Protein AF-A0A7S3F0W9-F1 (afdb_monomer_lite)

Foldseek 3Di:
DDDDDDDDDDDDDDDDDDDDDDDDPPDPPVVVLLVVLLVLLVVLLVDPDLVVSLVSLLVVLVPDDLVCLVVSLVSSLVSLVVVLVVLVVVLVVCVVVVHDSVSSVSSNVSSVSSNVSSVVSNCVSNVNDPVQFDLDPVRDGHD

Structure (mmCIF, N/CA/C/O backbone):
data_AF-A0A7S3F0W9-F1
#
_entry.id   AF-A0A7S3F0W9-F1
#
loop_
_atom_site.group_PDB
_atom_site.id
_atom_site.type_symbol
_atom_site.label_atom_id
_atom_site.label_alt_id
_atom_site.label_comp_id
_atom_site.label_asym_id
_atom_site.label_entity_id
_atom_site.label_seq_id
_atom_site.pdbx_PDB_ins_code
_atom_site.Cartn_x
_atom_site.Cartn_y
_atom_site.Cartn_z
_atom_site.occupancy
_atom_site.B_iso_or_equiv
_atom_site.auth_seq_id
_atom_site.auth_comp_id
_atom_site.auth_asym_id
_atom_site.auth_atom_id
_atom_site.pdbx_PDB_model_num
ATOM 1 N N . GLY A 1 1 ? -43.276 52.743 34.540 1.00 43.28 1 GLY A N 1
ATOM 2 C CA . GLY A 1 1 ? -42.578 51.451 34.494 1.00 43.28 1 GLY A CA 1
ATOM 3 C C . GLY A 1 1 ? -41.365 51.581 33.604 1.00 43.28 1 GLY A C 1
ATOM 4 O O . GLY A 1 1 ? -41.525 51.607 32.397 1.00 43.28 1 GLY A O 1
ATOM 5 N N . SER A 1 2 ? -40.192 51.721 34.211 1.00 43.72 2 SER A N 1
ATOM 6 C CA . SER A 1 2 ? -38.894 51.306 33.642 1.00 43.72 2 SER A CA 1
ATOM 7 C C . SER A 1 2 ? -38.540 49.951 34.301 1.00 43.72 2 SER A C 1
ATOM 9 O O . SER A 1 2 ? -39.200 49.659 35.305 1.00 43.72 2 SER A O 1
ATOM 11 N N . PRO A 1 3 ? -37.530 49.147 33.885 1.00 48.69 3 PRO A N 1
ATOM 12 C CA . PRO A 1 3 ? -36.418 49.431 32.960 1.00 48.69 3 PRO A CA 1
ATOM 13 C C . PRO A 1 3 ? -36.015 48.260 32.002 1.00 48.69 3 PRO A C 1
ATOM 15 O O . PRO A 1 3 ? -36.568 47.175 32.080 1.00 48.69 3 PRO A O 1
ATOM 18 N N . PHE A 1 4 ? -35.057 48.538 31.100 1.00 40.22 4 PHE A N 1
ATOM 19 C CA . PHE A 1 4 ? -33.933 47.734 30.539 1.00 40.22 4 PHE A CA 1
ATOM 20 C C . PHE A 1 4 ? -33.941 46.167 30.440 1.00 40.22 4 PHE A C 1
ATOM 22 O O . PHE A 1 4 ? -34.606 45.473 31.198 1.00 40.22 4 PHE A O 1
ATOM 29 N N . PRO A 1 5 ? -33.155 45.587 29.494 1.00 57.19 5 PRO A N 1
ATOM 30 C CA . PRO A 1 5 ? -33.330 44.244 28.917 1.00 57.19 5 PRO A CA 1
ATOM 31 C C . PRO A 1 5 ? -32.554 43.134 29.653 1.00 57.19 5 PRO A C 1
ATOM 33 O O . PRO A 1 5 ? -31.658 43.433 30.442 1.00 57.19 5 PRO A O 1
ATOM 36 N N . PRO A 1 6 ? -32.759 41.851 29.293 1.00 54.62 6 PRO A N 1
ATOM 37 C CA . PRO A 1 6 ? -31.765 40.809 29.521 1.00 54.62 6 PRO A CA 1
ATOM 38 C C . PRO A 1 6 ? -30.908 40.514 28.277 1.00 54.62 6 PRO A C 1
ATOM 40 O O . PRO A 1 6 ? -31.379 40.442 27.143 1.00 54.62 6 PRO A O 1
ATOM 43 N N . ALA A 1 7 ? -29.620 40.308 28.541 1.00 43.00 7 ALA A N 1
ATOM 44 C CA . ALA A 1 7 ? -28.579 39.912 27.607 1.00 43.00 7 ALA A CA 1
ATOM 45 C C . ALA A 1 7 ? -28.261 38.400 27.692 1.00 43.00 7 ALA A C 1
ATOM 47 O O . ALA A 1 7 ? -28.439 37.788 28.740 1.00 43.00 7 ALA A O 1
ATOM 48 N N . ARG A 1 8 ? -27.640 37.886 26.614 1.00 42.66 8 ARG A N 1
ATOM 49 C CA . ARG A 1 8 ? -26.784 36.677 26.481 1.00 42.66 8 ARG A CA 1
ATOM 50 C C . ARG A 1 8 ? -27.428 35.278 26.566 1.00 42.66 8 ARG A C 1
ATOM 52 O O . ARG A 1 8 ? -27.761 34.809 27.646 1.00 42.66 8 ARG A O 1
ATOM 59 N N . ARG A 1 9 ? -27.253 34.497 25.485 1.00 43.19 9 ARG A N 1
ATOM 60 C CA . ARG A 1 9 ? -26.295 33.366 25.485 1.00 43.19 9 ARG A CA 1
ATOM 61 C C . ARG A 1 9 ? -25.772 33.048 24.070 1.00 43.19 9 ARG A C 1
ATOM 63 O O . ARG A 1 9 ? -26.479 33.144 23.080 1.00 43.19 9 ARG A O 1
ATOM 70 N N . THR A 1 10 ? -24.481 32.752 24.047 1.00 44.06 10 THR A N 1
ATOM 71 C CA . THR A 1 10 ? -23.519 32.456 22.976 1.00 44.06 10 THR A CA 1
ATOM 72 C C . THR A 1 10 ? -23.696 31.102 22.276 1.00 44.06 10 THR A C 1
ATOM 74 O O . THR A 1 10 ? -24.020 30.130 22.951 1.00 44.06 10 THR A O 1
ATOM 77 N N . SER A 1 11 ? -23.277 31.029 21.002 1.00 40.44 11 SER A N 1
ATOM 78 C CA . SER A 1 11 ? -22.206 30.143 20.471 1.00 40.44 11 SER A CA 1
ATOM 79 C C . SER A 1 11 ? -22.562 29.403 19.166 1.00 40.44 11 SER A C 1
ATOM 81 O O . SER A 1 11 ? -23.536 28.667 19.149 1.00 40.44 11 SER A O 1
ATOM 83 N N . GLN A 1 12 ? -21.706 29.591 18.141 1.00 42.94 12 GLN A N 1
ATOM 84 C CA . GLN A 1 12 ? -21.176 28.595 17.173 1.00 42.94 12 GLN A CA 1
ATOM 85 C C . GLN A 1 12 ? -22.187 27.699 16.410 1.00 42.94 12 GLN A C 1
ATOM 87 O O . GLN A 1 12 ? -22.955 26.970 17.008 1.00 42.94 12 GLN A O 1
ATOM 92 N N . ASN A 1 13 ? -22.234 27.625 15.075 1.00 42.81 13 ASN A N 1
ATOM 93 C CA . ASN A 1 13 ? -21.145 27.635 14.102 1.00 42.81 13 ASN A CA 1
ATOM 94 C C . ASN A 1 13 ? -21.569 28.224 12.748 1.00 42.81 13 ASN A C 1
ATOM 96 O O . ASN A 1 13 ? -22.696 28.080 12.282 1.00 42.81 13 ASN A O 1
ATOM 100 N N . HIS A 1 14 ? -20.590 28.889 12.146 1.00 40.03 14 HIS A N 1
ATOM 101 C CA . HIS A 1 14 ? -20.545 29.403 10.787 1.00 40.03 14 HIS A CA 1
ATOM 102 C C . HIS A 1 14 ? -20.497 28.300 9.712 1.00 40.03 14 HIS A C 1
ATOM 104 O O . HIS A 1 14 ? -20.195 27.145 9.995 1.00 40.03 14 HIS A O 1
ATOM 110 N N . CYS A 1 15 ? -20.649 28.772 8.467 1.00 37.09 15 CYS A N 1
ATOM 111 C CA . CYS A 1 15 ? -20.190 28.181 7.203 1.00 37.09 15 CYS A CA 1
ATOM 112 C C . CYS A 1 15 ? -21.216 27.374 6.398 1.00 37.09 15 CYS A C 1
ATOM 114 O O . CYS A 1 15 ? -21.034 26.198 6.116 1.00 37.09 15 CYS A O 1
ATOM 116 N N . CYS A 1 16 ? -22.229 28.068 5.881 1.00 42.19 16 CYS A N 1
ATOM 117 C CA . CYS A 1 16 ? -22.807 27.751 4.573 1.00 42.19 16 CYS A CA 1
ATOM 118 C C . CYS A 1 16 ? -22.855 29.041 3.745 1.00 42.19 16 CYS A C 1
ATOM 120 O O . CYS A 1 16 ? -23.892 29.690 3.659 1.00 42.19 16 CYS A O 1
ATOM 122 N N . ALA A 1 17 ? -21.714 29.468 3.189 1.00 38.38 17 ALA A N 1
ATOM 123 C CA . ALA A 1 17 ? -21.694 30.558 2.215 1.00 38.38 17 ALA A CA 1
ATOM 124 C C . ALA A 1 17 ? -20.485 30.502 1.259 1.00 38.38 17 ALA A C 1
ATOM 126 O O . ALA A 1 17 ? -19.360 30.797 1.645 1.00 38.38 17 ALA A O 1
ATOM 127 N N . ARG A 1 18 ? -20.834 30.266 -0.014 1.00 34.75 18 ARG A N 1
ATOM 128 C CA . ARG A 1 18 ? -20.213 30.692 -1.287 1.00 34.75 18 ARG A CA 1
ATOM 129 C C . ARG A 1 18 ? -18.986 29.949 -1.862 1.00 34.75 18 ARG A C 1
ATOM 131 O O . ARG A 1 18 ? -17.942 29.894 -1.224 1.00 34.75 18 ARG A O 1
ATOM 138 N N . PRO A 1 19 ? -19.075 29.515 -3.142 1.00 58.66 19 PRO A N 1
ATOM 139 C CA . PRO A 1 19 ? -17.940 29.103 -3.963 1.00 58.66 19 PRO A CA 1
ATOM 140 C C . PRO A 1 19 ? -17.299 30.324 -4.643 1.00 58.66 19 PRO A C 1
ATOM 142 O O . PRO A 1 19 ? -18.015 31.184 -5.155 1.00 58.66 19 PRO A O 1
ATOM 145 N N . LEU A 1 20 ? -15.967 30.401 -4.664 1.00 38.91 20 LEU A N 1
ATOM 146 C CA . LEU A 1 20 ? -15.170 31.411 -5.382 1.00 38.91 20 LEU A CA 1
ATOM 147 C C . LEU A 1 20 ? -13.743 30.854 -5.645 1.00 38.91 20 LEU A C 1
ATOM 149 O O . LEU A 1 20 ? -13.368 29.863 -5.022 1.00 38.91 20 LEU A O 1
ATOM 153 N N . PRO A 1 21 ? -12.969 31.394 -6.609 1.00 45.94 21 PRO A N 1
ATOM 154 C CA . PRO A 1 21 ? -12.786 30.812 -7.936 1.00 45.94 21 PRO A CA 1
ATOM 155 C C . PRO A 1 21 ? -11.322 30.397 -8.199 1.00 45.94 21 PRO A C 1
ATOM 157 O O . PRO A 1 21 ? -10.416 30.658 -7.412 1.00 45.94 21 PRO A O 1
ATOM 160 N N . HIS A 1 22 ? -11.083 29.762 -9.347 1.00 47.66 22 HIS A N 1
ATOM 161 C CA . HIS A 1 22 ? -9.756 29.403 -9.844 1.00 47.66 22 HIS A CA 1
ATOM 162 C C . HIS A 1 22 ? -8.744 30.560 -9.828 1.00 47.66 22 HIS A C 1
ATOM 164 O O . HIS A 1 22 ? -8.842 31.467 -10.646 1.00 47.66 22 HIS A O 1
ATOM 170 N N . THR A 1 23 ? -7.678 30.410 -9.039 1.00 44.25 23 THR A N 1
ATOM 171 C CA . THR A 1 23 ? -6.318 30.855 -9.395 1.00 44.25 23 THR A CA 1
ATOM 172 C C . THR A 1 23 ? -5.275 30.012 -8.656 1.00 44.25 23 THR A C 1
ATOM 174 O O . THR A 1 23 ? -4.885 30.344 -7.542 1.00 44.25 23 THR A O 1
ATOM 177 N N . ARG A 1 24 ? -4.797 28.931 -9.286 1.00 39.81 24 ARG A N 1
ATOM 178 C CA . ARG A 1 24 ? -3.404 28.447 -9.171 1.00 39.81 24 ARG A CA 1
ATOM 179 C C . ARG A 1 24 ? -3.105 27.447 -10.288 1.00 39.81 24 ARG A C 1
ATOM 181 O O . ARG A 1 24 ? -3.102 26.231 -10.131 1.00 39.81 24 ARG A O 1
ATOM 188 N N . ARG A 1 25 ? -2.873 28.018 -11.463 1.00 46.16 25 ARG A N 1
ATOM 189 C CA . ARG A 1 25 ? -2.313 27.356 -12.635 1.00 46.16 25 ARG A CA 1
ATOM 190 C C . ARG A 1 25 ? -0.809 27.174 -12.392 1.00 46.16 25 ARG A C 1
ATOM 192 O O . ARG A 1 25 ? -0.081 28.070 -12.784 1.00 46.16 25 ARG A O 1
ATOM 199 N N . THR A 1 26 ? -0.410 26.100 -11.687 1.00 40.25 26 THR A N 1
ATOM 200 C CA . THR A 1 26 ? 0.939 25.452 -11.717 1.00 40.25 26 THR A CA 1
ATOM 201 C C . THR A 1 26 ? 1.168 24.324 -10.686 1.00 40.25 26 THR A C 1
ATOM 203 O O . THR A 1 26 ? 2.301 23.893 -10.532 1.00 40.25 26 THR A O 1
ATOM 206 N N . ASN A 1 27 ? 0.148 23.780 -10.004 1.00 34.22 27 ASN A N 1
ATOM 207 C CA . ASN A 1 27 ? 0.373 22.687 -9.028 1.00 34.22 27 ASN A CA 1
ATOM 208 C C . ASN A 1 27 ? -0.501 21.441 -9.243 1.00 34.22 27 ASN A C 1
ATOM 210 O O . ASN A 1 27 ? -0.672 20.629 -8.342 1.00 34.22 27 ASN A O 1
ATOM 214 N N . GLN A 1 28 ? -1.086 21.299 -10.432 1.00 34.47 28 GLN A N 1
ATOM 215 C CA . GLN A 1 28 ? -2.118 20.294 -10.698 1.00 34.47 28 GLN A CA 1
ATOM 216 C C . GLN A 1 28 ? -1.562 18.908 -11.063 1.00 34.47 28 GLN A C 1
ATOM 218 O O . GLN A 1 28 ? -2.328 17.959 -11.143 1.00 34.47 28 GLN A O 1
ATOM 223 N N . ILE A 1 29 ? -0.246 18.770 -11.250 1.00 41.22 29 ILE A N 1
ATOM 224 C CA . ILE A 1 29 ? 0.360 17.488 -11.642 1.00 41.22 29 ILE A CA 1
ATOM 225 C C . ILE A 1 29 ? 0.581 16.578 -10.418 1.00 41.22 29 ILE A C 1
ATOM 227 O O . ILE A 1 29 ? 0.469 15.365 -10.534 1.00 41.22 29 ILE A O 1
ATOM 231 N N . HIS A 1 30 ? 0.784 17.140 -9.219 1.00 38.00 30 HIS A N 1
ATOM 232 C CA . HIS A 1 30 ? 1.030 16.345 -8.006 1.00 38.00 30 HIS A CA 1
ATOM 233 C C . HIS A 1 30 ? -0.233 15.851 -7.282 1.00 38.00 30 HIS A C 1
ATOM 235 O O . HIS A 1 30 ? -0.148 14.885 -6.531 1.00 38.00 30 HIS A O 1
ATOM 241 N N . CYS A 1 31 ? -1.400 16.469 -7.496 1.00 32.94 31 CYS A N 1
ATOM 242 C CA . CYS A 1 31 ? -2.638 16.025 -6.841 1.00 32.94 31 CYS A CA 1
ATOM 243 C C . CYS A 1 31 ? -3.212 14.759 -7.491 1.00 32.94 31 CYS A C 1
ATOM 245 O O . CYS A 1 31 ? -3.659 13.866 -6.785 1.00 32.94 31 CYS A O 1
ATOM 247 N N . CYS A 1 32 ? -3.131 14.638 -8.819 1.00 39.19 32 CYS A N 1
ATOM 248 C CA . CYS A 1 32 ? -3.696 13.486 -9.523 1.00 39.19 32 CYS A CA 1
ATOM 249 C C . CYS A 1 32 ? -2.924 12.183 -9.264 1.00 39.19 32 CYS A C 1
ATOM 251 O O . CYS A 1 32 ? -3.525 11.119 -9.286 1.00 39.19 32 CYS A O 1
ATOM 253 N N . ALA A 1 33 ? -1.613 12.250 -9.002 1.00 48.97 33 ALA A N 1
ATOM 254 C CA . ALA A 1 33 ? -0.813 11.066 -8.685 1.00 48.97 33 ALA A CA 1
ATOM 255 C C . ALA A 1 33 ? -1.074 10.549 -7.257 1.00 48.97 33 ALA A C 1
ATOM 257 O O . ALA A 1 33 ? -1.208 9.345 -7.068 1.00 48.97 33 ALA A O 1
ATOM 258 N N . SER A 1 34 ? -1.216 11.446 -6.269 1.00 57.12 34 SER A N 1
ATOM 259 C CA . SER A 1 34 ? -1.582 11.065 -4.890 1.00 57.12 34 SER A CA 1
ATOM 260 C C . SER A 1 34 ? -2.956 10.385 -4.845 1.00 57.12 34 SER A C 1
ATOM 262 O O . SER A 1 34 ? -3.099 9.352 -4.196 1.00 57.12 34 SER A O 1
ATOM 264 N N . ASP A 1 35 ? -3.926 10.862 -5.637 1.00 71.19 35 ASP A N 1
ATOM 265 C CA . ASP A 1 35 ? -5.239 10.216 -5.752 1.00 71.19 35 ASP A CA 1
ATOM 266 C C . ASP A 1 35 ? -5.143 8.780 -6.307 1.00 71.19 35 ASP A C 1
ATOM 268 O O . ASP A 1 35 ? -5.852 7.892 -5.835 1.00 71.19 35 ASP A O 1
ATOM 272 N N . VAL A 1 36 ? -4.252 8.524 -7.275 1.00 81.88 36 VAL A N 1
ATOM 273 C CA . VAL A 1 36 ? -4.052 7.186 -7.866 1.00 81.88 36 VAL A CA 1
ATOM 274 C C . VAL A 1 36 ? -3.440 6.217 -6.854 1.00 81.88 36 VAL A C 1
ATOM 276 O O . VAL A 1 36 ? -3.922 5.094 -6.705 1.00 81.88 36 VAL A O 1
ATOM 279 N N . TRP A 1 37 ? -2.411 6.644 -6.125 1.00 84.50 37 TRP A N 1
ATOM 280 C CA . TRP A 1 37 ? -1.732 5.805 -5.134 1.00 84.50 37 TRP A CA 1
ATOM 281 C C . TRP A 1 37 ? -2.597 5.535 -3.905 1.00 84.50 37 TRP A C 1
ATOM 283 O O . TRP A 1 37 ? -2.660 4.398 -3.430 1.00 84.50 37 TRP A O 1
ATOM 293 N N . ALA A 1 38 ? -3.318 6.552 -3.431 1.00 82.94 38 ALA A N 1
ATOM 294 C CA . ALA A 1 38 ? -4.295 6.396 -2.366 1.00 82.94 38 ALA A CA 1
ATOM 295 C C . ALA A 1 38 ? -5.429 5.451 -2.792 1.00 82.94 38 ALA A C 1
ATOM 297 O O . ALA A 1 38 ? -5.836 4.584 -2.016 1.00 82.94 38 ALA A O 1
ATOM 298 N N . GLU A 1 39 ? -5.913 5.557 -4.034 1.00 87.00 39 GLU A N 1
ATOM 299 C CA . GLU A 1 39 ? -6.923 4.645 -4.575 1.00 87.00 39 GLU A CA 1
ATOM 300 C C . GLU A 1 39 ? -6.414 3.205 -4.663 1.00 87.00 39 GLU A C 1
ATOM 302 O O . GLU A 1 39 ? -7.112 2.278 -4.247 1.00 87.00 39 GLU A O 1
ATOM 307 N N . LEU A 1 40 ? -5.185 3.010 -5.147 1.00 87.56 40 LEU A N 1
ATOM 308 C CA . LEU A 1 40 ? -4.546 1.698 -5.214 1.00 87.56 40 LEU A CA 1
ATOM 309 C C . LEU A 1 40 ? -4.431 1.063 -3.822 1.00 87.56 40 LEU A C 1
ATOM 311 O O . LEU A 1 40 ? -4.792 -0.102 -3.645 1.00 87.56 40 LEU A O 1
ATOM 315 N N . ALA A 1 41 ? -3.995 1.840 -2.826 1.00 86.19 41 ALA A N 1
ATOM 316 C CA . ALA A 1 41 ? -3.880 1.391 -1.443 1.00 86.19 41 ALA A CA 1
ATOM 317 C C . ALA A 1 41 ? -5.243 0.998 -0.850 1.00 86.19 41 ALA A C 1
ATOM 319 O O . ALA A 1 41 ? -5.364 -0.052 -0.218 1.00 86.19 41 ALA A O 1
ATOM 320 N N . ARG A 1 42 ? -6.297 1.795 -1.086 1.00 86.88 42 ARG A N 1
ATOM 321 C CA . ARG A 1 42 ? -7.657 1.457 -0.630 1.00 86.88 42 ARG A CA 1
ATOM 322 C C . ARG A 1 42 ? -8.164 0.172 -1.271 1.00 86.88 42 ARG A C 1
ATOM 324 O O . ARG A 1 42 ? -8.591 -0.726 -0.551 1.00 86.88 42 ARG A O 1
ATOM 331 N N . ARG A 1 43 ? -8.064 0.062 -2.598 1.00 85.75 43 ARG A N 1
ATOM 332 C CA . ARG A 1 43 ? -8.516 -1.120 -3.346 1.00 85.75 43 ARG A CA 1
ATOM 333 C C . ARG A 1 43 ? -7.780 -2.383 -2.907 1.00 85.75 43 ARG A C 1
ATOM 335 O O . ARG A 1 43 ? -8.408 -3.421 -2.740 1.00 85.75 43 ARG A O 1
ATOM 342 N N . GLY A 1 44 ? -6.476 -2.303 -2.645 1.00 85.75 44 GLY A N 1
ATOM 343 C CA . GLY A 1 44 ? -5.718 -3.451 -2.144 1.00 85.75 44 GLY A CA 1
ATOM 344 C C . GLY A 1 44 ? -6.080 -3.860 -0.707 1.00 85.75 44 GLY A C 1
ATOM 345 O O . GLY A 1 44 ? -6.030 -5.046 -0.372 1.00 85.75 44 GLY A O 1
ATOM 346 N N . CYS A 1 45 ? -6.529 -2.925 0.137 1.00 85.12 45 CYS A N 1
ATOM 347 C CA . CYS A 1 45 ? -7.112 -3.253 1.444 1.00 85.12 45 CYS A CA 1
ATOM 348 C C . CYS A 1 45 ? -8.509 -3.894 1.355 1.00 85.12 45 CYS A C 1
ATOM 350 O O . CYS A 1 45 ? -8.940 -4.513 2.327 1.00 85.12 45 CYS A O 1
ATOM 352 N N . GLU A 1 46 ? -9.215 -3.741 0.234 1.00 87.50 46 GLU A N 1
ATOM 353 C CA . GLU A 1 46 ? -10.527 -4.357 -0.015 1.00 87.50 46 GLU A CA 1
ATOM 354 C C . GLU A 1 46 ? -10.422 -5.754 -0.647 1.00 87.50 46 GLU A C 1
ATOM 356 O O . GLU A 1 46 ? -11.384 -6.519 -0.596 1.00 87.50 46 GLU A O 1
ATOM 361 N N . CYS A 1 47 ? -9.260 -6.116 -1.204 1.00 84.75 47 CYS A N 1
ATOM 362 C CA . CYS A 1 47 ? -9.005 -7.459 -1.722 1.00 84.75 47 CYS A CA 1
ATOM 363 C C . CYS A 1 47 ? -9.136 -8.520 -0.622 1.00 84.75 47 CYS A C 1
ATOM 365 O O . CYS A 1 47 ? -8.555 -8.396 0.465 1.00 84.75 47 CYS A O 1
ATOM 367 N N . ALA A 1 48 ? -9.855 -9.597 -0.941 1.00 78.56 48 ALA A N 1
ATOM 368 C CA . ALA A 1 48 ? -10.143 -10.677 -0.006 1.00 78.56 48 ALA A CA 1
ATOM 369 C C . ALA A 1 48 ? -8.939 -11.609 0.179 1.00 78.56 48 ALA A C 1
ATOM 371 O O . ALA A 1 48 ? -8.794 -12.228 1.234 1.00 78.56 48 ALA A O 1
ATOM 372 N N . THR A 1 49 ? -8.073 -11.698 -0.832 1.00 82.19 49 THR A N 1
ATOM 373 C CA . THR A 1 49 ? -6.913 -12.597 -0.845 1.00 82.19 49 THR A CA 1
ATOM 374 C C . THR A 1 49 ? -5.611 -11.867 -1.169 1.00 82.19 49 THR A C 1
ATOM 376 O O . THR A 1 49 ? -5.607 -10.808 -1.803 1.00 82.19 49 THR A O 1
ATOM 379 N N . ASP A 1 50 ? -4.491 -12.457 -0.750 1.00 80.69 50 ASP A N 1
ATOM 380 C CA . ASP A 1 50 ? -3.149 -11.943 -1.051 1.00 80.69 50 ASP A CA 1
ATOM 381 C C . ASP A 1 50 ? -2.833 -12.031 -2.554 1.00 80.69 50 ASP A C 1
ATOM 383 O O . ASP A 1 50 ? -2.190 -11.139 -3.106 1.00 80.69 50 ASP A O 1
ATOM 387 N N . ASP A 1 51 ? -3.353 -13.052 -3.245 1.00 82.12 51 ASP A N 1
ATOM 388 C CA . ASP A 1 51 ? -3.181 -13.223 -4.692 1.00 82.12 51 ASP A CA 1
ATOM 389 C C . ASP A 1 51 ? -3.880 -12.116 -5.496 1.00 82.12 51 ASP A C 1
ATOM 391 O O . ASP A 1 51 ? -3.312 -11.595 -6.458 1.00 82.12 51 ASP A O 1
ATOM 395 N N . GLU A 1 52 ? -5.085 -11.703 -5.087 1.00 84.94 52 GLU A N 1
ATOM 396 C CA . GLU A 1 52 ? -5.788 -10.561 -5.687 1.00 84.94 52 GLU A CA 1
ATOM 397 C C . GLU A 1 52 ? -5.023 -9.252 -5.470 1.00 84.94 52 GLU A C 1
ATOM 399 O O . GLU A 1 52 ? -4.876 -8.465 -6.409 1.00 84.94 52 GLU A O 1
ATOM 404 N N . ARG A 1 53 ? -4.482 -9.043 -4.260 1.00 87.38 53 ARG A N 1
ATOM 405 C CA . ARG A 1 53 ? -3.599 -7.906 -3.951 1.00 87.38 53 ARG A CA 1
ATOM 406 C C . ARG A 1 53 ? -2.382 -7.899 -4.866 1.00 87.38 53 ARG A C 1
ATOM 408 O O . ARG A 1 53 ? -2.099 -6.888 -5.507 1.00 87.38 53 ARG A O 1
ATOM 415 N N . ARG A 1 54 ? -1.711 -9.043 -4.999 1.00 84.00 54 ARG A N 1
ATOM 416 C CA . ARG A 1 54 ? -0.523 -9.195 -5.843 1.00 84.00 54 ARG A CA 1
ATOM 417 C C . ARG A 1 54 ? -0.812 -8.957 -7.310 1.00 84.00 54 ARG A C 1
ATOM 419 O O . ARG A 1 54 ? -0.010 -8.318 -7.991 1.00 84.00 54 ARG A O 1
ATOM 426 N N . ALA A 1 55 ? -1.945 -9.445 -7.802 1.00 86.44 55 ALA A N 1
ATOM 427 C CA . ALA A 1 55 ? -2.380 -9.195 -9.166 1.00 86.44 55 ALA A CA 1
ATOM 428 C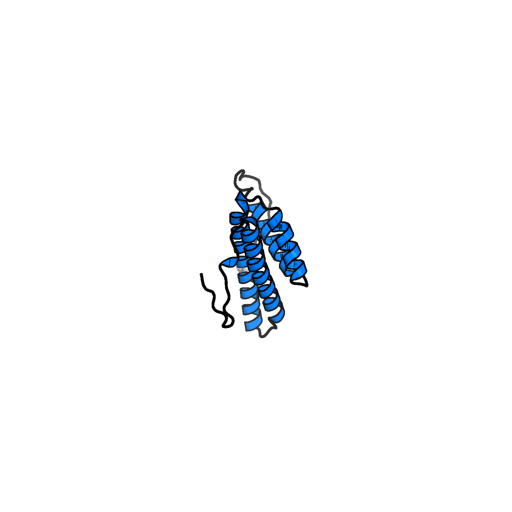 C . ALA A 1 55 ? -2.665 -7.704 -9.398 1.00 86.44 55 ALA A C 1
ATOM 430 O O . ALA A 1 55 ? -2.224 -7.163 -10.410 1.00 86.44 55 ALA A O 1
ATOM 431 N N . LEU A 1 56 ? -3.335 -7.031 -8.455 1.00 87.75 56 LEU A N 1
ATOM 432 C CA . LEU A 1 56 ? -3.640 -5.601 -8.524 1.00 87.75 56 LEU A CA 1
ATOM 433 C C . LEU A 1 56 ? -2.363 -4.748 -8.534 1.00 87.75 56 LEU A C 1
ATOM 435 O O . LEU A 1 56 ? -2.145 -3.974 -9.465 1.00 87.75 56 LEU A O 1
ATOM 439 N N . ILE A 1 57 ? -1.501 -4.919 -7.527 1.00 86.81 57 ILE A N 1
ATOM 440 C CA . ILE A 1 57 ? -0.247 -4.165 -7.405 1.00 86.81 57 ILE A CA 1
ATOM 441 C C . ILE A 1 57 ? 0.680 -4.488 -8.575 1.00 86.81 57 ILE A C 1
ATOM 443 O O . ILE A 1 57 ? 1.250 -3.591 -9.186 1.00 86.81 57 ILE A O 1
ATOM 447 N N . GLY A 1 58 ? 0.801 -5.763 -8.942 1.00 84.69 58 GLY A N 1
ATOM 448 C CA . GLY A 1 58 ? 1.644 -6.173 -10.057 1.00 84.69 58 GLY A CA 1
ATOM 449 C C . GLY A 1 58 ? 1.121 -5.751 -11.424 1.00 84.69 58 GLY A C 1
ATOM 450 O O . GLY A 1 58 ? 1.920 -5.630 -12.349 1.00 84.69 58 GLY A O 1
ATOM 451 N N . ALA A 1 59 ? -0.183 -5.534 -11.590 1.00 87.00 59 ALA A N 1
ATOM 452 C CA . ALA A 1 59 ? -0.698 -4.889 -12.787 1.00 87.00 59 ALA A CA 1
ATOM 453 C C . ALA A 1 59 ? -0.220 -3.436 -12.821 1.00 87.00 59 ALA A C 1
ATOM 455 O O . ALA A 1 59 ? 0.413 -3.048 -13.794 1.00 87.00 59 ALA A O 1
ATOM 456 N N . GLU A 1 60 ? -0.428 -2.669 -11.752 1.00 86.69 60 GLU A N 1
ATOM 457 C CA . GLU A 1 60 ? -0.091 -1.242 -11.722 1.00 86.69 60 GLU A CA 1
ATOM 458 C C . GLU A 1 60 ? 1.415 -0.986 -11.890 1.00 86.69 60 GLU A C 1
ATOM 460 O O . GLU A 1 60 ? 1.825 -0.235 -12.771 1.00 86.69 60 GLU A O 1
ATOM 465 N N . VAL A 1 61 ? 2.254 -1.686 -11.118 1.00 81.62 61 VAL A N 1
ATOM 466 C CA . VAL A 1 61 ? 3.715 -1.500 -11.123 1.00 81.62 61 VAL A CA 1
ATOM 467 C C . VAL A 1 61 ? 4.329 -1.811 -12.493 1.00 81.62 61 VAL A C 1
ATOM 469 O O . VAL A 1 61 ? 5.262 -1.138 -12.917 1.00 81.62 61 VAL A O 1
ATOM 472 N N . ARG A 1 62 ? 3.791 -2.792 -13.233 1.00 80.69 62 ARG A N 1
ATOM 473 C CA . ARG A 1 62 ? 4.271 -3.130 -14.588 1.00 80.69 62 ARG A CA 1
ATOM 474 C C . ARG A 1 62 ? 3.919 -2.086 -15.647 1.00 80.69 62 ARG A C 1
ATOM 476 O O . ARG A 1 62 ? 4.523 -2.106 -16.714 1.00 80.69 62 ARG A O 1
ATOM 483 N N . HIS A 1 63 ? 2.953 -1.207 -15.381 1.00 84.56 63 HIS A N 1
ATOM 484 C CA . HIS A 1 63 ? 2.629 -0.090 -16.271 1.00 84.56 63 HIS A CA 1
ATOM 485 C C . HIS A 1 63 ? 3.494 1.145 -15.997 1.00 84.56 63 HIS A C 1
ATOM 487 O O . HIS A 1 63 ? 3.415 2.116 -16.751 1.00 84.56 63 HIS A O 1
ATOM 493 N N . TRP A 1 64 ? 4.312 1.138 -14.941 1.00 82.31 64 TRP A N 1
ATOM 494 C CA . TRP A 1 64 ? 5.185 2.264 -14.640 1.00 82.31 64 TRP A CA 1
ATOM 495 C C . TRP A 1 64 ? 6.335 2.350 -15.652 1.00 82.31 64 TRP A C 1
ATOM 497 O O . TRP A 1 64 ? 6.965 1.331 -15.948 1.00 82.31 64 TRP A O 1
ATOM 507 N N . PRO A 1 65 ? 6.643 3.554 -16.168 1.00 80.81 65 PRO A N 1
ATOM 508 C CA . PRO A 1 65 ? 7.844 3.773 -16.964 1.00 80.81 65 PRO A CA 1
ATOM 509 C C . PRO A 1 65 ? 9.091 3.387 -16.152 1.00 80.81 65 PRO A C 1
ATOM 511 O O . PRO A 1 65 ? 9.153 3.768 -14.979 1.00 80.81 65 PRO A O 1
ATOM 514 N N . PRO A 1 66 ? 10.082 2.671 -16.720 1.00 81.38 66 PRO A N 1
ATOM 515 C CA . PRO A 1 66 ? 11.296 2.260 -16.005 1.00 81.38 66 PRO A CA 1
ATOM 516 C C . PRO A 1 66 ? 12.005 3.409 -15.274 1.00 81.38 66 PRO A C 1
ATOM 518 O O . PRO A 1 66 ? 12.476 3.241 -14.152 1.00 81.38 66 PRO A O 1
ATOM 521 N N . GLU A 1 67 ? 12.033 4.593 -15.885 1.00 82.75 67 GLU A N 1
ATOM 522 C CA . GLU A 1 67 ? 12.603 5.819 -15.325 1.00 82.75 67 GLU A CA 1
ATOM 523 C C . GLU A 1 67 ? 11.881 6.319 -14.061 1.00 82.75 67 GLU A C 1
ATOM 525 O O . GLU A 1 67 ? 12.508 6.940 -13.201 1.00 82.75 67 GLU A O 1
ATOM 530 N N . ASP A 1 68 ? 10.598 5.985 -13.909 1.00 84.31 68 ASP A N 1
ATOM 531 C CA . ASP A 1 68 ? 9.722 6.468 -12.842 1.00 84.31 68 ASP A CA 1
ATOM 532 C C . ASP A 1 68 ? 9.393 5.388 -11.799 1.00 84.31 68 ASP A C 1
ATOM 534 O O . ASP A 1 68 ? 8.834 5.707 -10.748 1.00 84.31 68 ASP A O 1
ATOM 538 N N . VAL A 1 69 ? 9.760 4.117 -12.027 1.00 82.56 69 VAL A N 1
ATOM 539 C CA . VAL A 1 69 ? 9.459 2.987 -11.118 1.00 82.56 69 VAL A CA 1
ATOM 540 C C . VAL A 1 69 ? 9.873 3.293 -9.679 1.00 82.56 69 VAL A C 1
ATOM 542 O O . VAL A 1 69 ? 9.115 3.039 -8.742 1.00 82.56 69 VAL A O 1
ATOM 545 N N . LYS A 1 70 ? 11.067 3.868 -9.488 1.00 83.31 70 LYS A N 1
ATOM 546 C CA . LYS A 1 70 ? 11.567 4.216 -8.153 1.00 83.31 70 LYS A CA 1
ATOM 547 C C . LYS A 1 70 ? 10.723 5.312 -7.497 1.00 83.31 70 LYS A C 1
ATOM 549 O O . LYS A 1 70 ? 10.312 5.143 -6.352 1.00 83.31 70 LYS A O 1
ATOM 554 N N . ALA A 1 71 ? 10.448 6.398 -8.217 1.00 86.56 71 ALA A N 1
ATOM 555 C CA . ALA A 1 71 ? 9.679 7.528 -7.699 1.00 86.56 71 ALA A CA 1
ATOM 556 C C . ALA A 1 71 ? 8.223 7.137 -7.395 1.00 86.56 71 ALA A C 1
ATOM 558 O O . ALA A 1 71 ? 7.694 7.491 -6.343 1.00 86.56 71 ALA A O 1
ATOM 559 N N . ASN A 1 72 ? 7.598 6.343 -8.268 1.00 85.88 72 ASN A N 1
ATOM 560 C CA . ASN A 1 72 ? 6.238 5.836 -8.079 1.00 85.88 72 ASN A CA 1
ATOM 561 C C . ASN A 1 72 ? 6.155 4.864 -6.897 1.00 85.88 72 ASN A C 1
ATOM 563 O O . ASN A 1 72 ? 5.222 4.947 -6.100 1.00 85.88 72 ASN A O 1
ATOM 567 N N . ARG A 1 73 ? 7.158 3.991 -6.719 1.00 87.31 73 ARG A N 1
ATOM 568 C CA . ARG A 1 73 ? 7.252 3.117 -5.540 1.00 87.31 73 ARG A CA 1
ATOM 569 C C . ARG A 1 73 ? 7.376 3.926 -4.251 1.00 87.31 73 ARG A C 1
ATOM 571 O O . ARG A 1 73 ? 6.699 3.602 -3.279 1.00 87.31 73 ARG A O 1
ATOM 578 N N . GLU A 1 74 ? 8.249 4.931 -4.218 1.00 87.50 74 GLU A N 1
ATOM 579 C CA . GLU A 1 74 ? 8.432 5.792 -3.042 1.00 87.50 74 GLU A CA 1
ATOM 580 C C . GLU A 1 74 ? 7.129 6.531 -2.704 1.00 87.50 74 GLU A C 1
ATOM 582 O O . GLU A 1 74 ? 6.666 6.450 -1.567 1.00 87.50 74 GLU A O 1
ATOM 587 N N . ALA A 1 75 ? 6.462 7.117 -3.702 1.00 88.56 75 ALA A N 1
ATOM 588 C CA . ALA A 1 75 ? 5.166 7.769 -3.520 1.00 88.56 75 ALA A CA 1
ATOM 589 C C . ALA A 1 75 ? 4.079 6.799 -3.020 1.00 88.56 75 ALA A C 1
ATOM 591 O O . ALA A 1 75 ? 3.338 7.118 -2.091 1.00 88.56 75 ALA A O 1
ATOM 592 N N . PHE A 1 76 ? 4.003 5.590 -3.581 1.00 89.19 76 PHE A N 1
ATOM 593 C CA . PHE A 1 76 ? 3.062 4.570 -3.118 1.00 89.19 76 PHE A CA 1
ATOM 594 C C . PHE A 1 76 ? 3.371 4.107 -1.686 1.00 89.19 76 PHE A C 1
ATOM 596 O O . PHE A 1 76 ? 2.463 3.925 -0.877 1.00 89.19 76 PHE A O 1
ATOM 603 N N . SER A 1 77 ? 4.652 3.969 -1.336 1.00 89.12 77 SER A N 1
ATOM 604 C CA . SER A 1 77 ? 5.088 3.638 0.023 1.00 89.12 77 SER A CA 1
ATOM 605 C C . SER A 1 77 ? 4.710 4.723 1.035 1.00 89.12 77 SER A C 1
ATOM 607 O O . SER A 1 77 ? 4.318 4.400 2.160 1.00 89.12 77 SER A O 1
ATOM 609 N N . ASP A 1 78 ? 4.800 5.997 0.655 1.00 89.31 78 ASP A N 1
ATOM 610 C CA . ASP A 1 78 ? 4.383 7.114 1.504 1.00 89.31 78 ASP A CA 1
ATOM 611 C C . ASP A 1 78 ? 2.871 7.083 1.773 1.00 89.31 78 ASP A C 1
ATOM 613 O O . ASP A 1 78 ? 2.447 7.237 2.923 1.00 89.31 78 ASP A O 1
ATOM 617 N N . GLU A 1 79 ? 2.058 6.784 0.756 1.00 90.56 79 GLU A N 1
ATOM 618 C CA . GLU A 1 79 ? 0.604 6.631 0.911 1.00 90.56 79 GLU A CA 1
ATOM 619 C C . GLU A 1 79 ? 0.234 5.419 1.778 1.00 90.56 79 GLU A C 1
ATOM 621 O O . GLU A 1 79 ? -0.618 5.515 2.666 1.00 90.56 79 GLU A O 1
ATOM 626 N N . LEU A 1 80 ? 0.922 4.284 1.609 1.00 90.25 80 LEU A N 1
ATOM 627 C CA . LEU A 1 80 ? 0.755 3.117 2.481 1.00 90.25 80 LEU A CA 1
ATOM 628 C C . LEU A 1 80 ? 1.121 3.441 3.937 1.00 90.25 80 LEU A C 1
ATOM 630 O O . LEU A 1 80 ? 0.421 3.023 4.861 1.00 90.25 80 LEU A O 1
ATOM 634 N N . SER A 1 81 ? 2.179 4.223 4.162 1.00 90.25 81 SER A N 1
ATOM 635 C CA . SER A 1 81 ? 2.584 4.682 5.496 1.00 90.25 81 S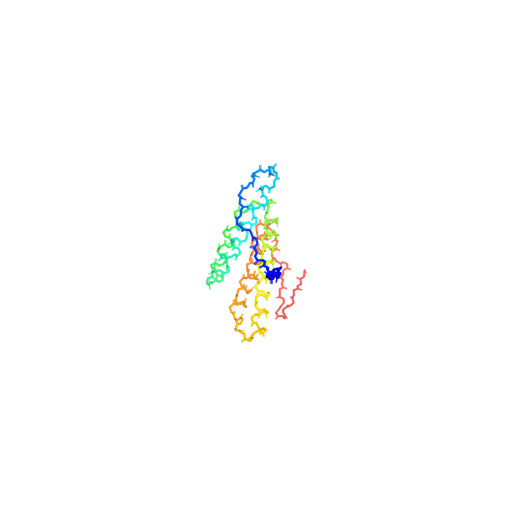ER A CA 1
ATOM 636 C C . SER A 1 81 ? 1.540 5.611 6.124 1.00 90.25 81 SER A C 1
ATOM 638 O O . SER A 1 81 ? 1.208 5.475 7.307 1.00 90.25 81 SER A O 1
ATOM 640 N N . ALA A 1 82 ? 0.969 6.529 5.340 1.00 90.06 82 ALA A N 1
ATOM 641 C CA . ALA A 1 82 ? -0.124 7.391 5.783 1.00 90.06 82 ALA A CA 1
ATOM 642 C C . ALA A 1 82 ? -1.375 6.574 6.153 1.00 90.06 82 ALA A C 1
ATOM 644 O O . ALA A 1 82 ? -1.958 6.780 7.224 1.00 90.06 82 ALA A O 1
ATOM 645 N N . LEU A 1 83 ? -1.737 5.590 5.326 1.00 88.12 83 LEU A N 1
ATOM 646 C CA . LEU A 1 83 ? -2.856 4.685 5.576 1.00 88.12 83 LEU A CA 1
ATOM 647 C C . LEU A 1 83 ? -2.630 3.827 6.831 1.00 88.12 83 LEU A C 1
ATOM 649 O O . LEU A 1 83 ? -3.523 3.730 7.676 1.00 88.12 83 LEU A O 1
ATOM 653 N N . ALA A 1 84 ? -1.429 3.268 7.009 1.00 90.56 84 ALA A N 1
ATOM 654 C CA . ALA A 1 84 ? -1.065 2.502 8.200 1.00 90.56 84 ALA A CA 1
ATOM 655 C C . ALA A 1 84 ? -1.239 3.330 9.481 1.00 90.56 84 ALA A C 1
ATOM 657 O O . ALA A 1 84 ? -1.850 2.858 10.441 1.00 90.56 84 ALA A O 1
ATOM 658 N N . LYS A 1 85 ? -0.772 4.586 9.487 1.00 91.00 85 LYS A N 1
ATOM 659 C CA . LYS A 1 85 ? -0.926 5.507 10.627 1.00 91.00 85 LYS A CA 1
ATOM 660 C C . LYS A 1 85 ? -2.393 5.806 10.932 1.00 91.00 85 LYS A C 1
ATOM 662 O O . LYS A 1 85 ? -2.781 5.819 12.101 1.00 91.00 85 LYS A O 1
ATOM 667 N N . ALA A 1 86 ? -3.219 6.017 9.907 1.00 88.56 86 ALA A N 1
ATOM 668 C CA . ALA A 1 86 ? -4.653 6.250 10.079 1.00 88.56 86 ALA A CA 1
ATOM 669 C C . ALA A 1 86 ? -5.364 5.024 10.682 1.00 88.56 86 ALA A C 1
ATOM 671 O O . ALA A 1 86 ? -6.159 5.161 11.620 1.00 88.56 86 ALA A O 1
ATOM 672 N N . ILE A 1 87 ? -5.031 3.821 10.198 1.00 89.00 87 ILE A N 1
ATOM 673 C CA . ILE A 1 87 ? -5.571 2.564 10.730 1.00 89.00 87 ILE A CA 1
ATOM 674 C C . ILE A 1 87 ? -5.119 2.364 12.178 1.00 89.00 87 ILE A C 1
ATOM 676 O O . ILE A 1 87 ? -5.960 2.106 13.034 1.00 89.00 87 ILE A O 1
ATOM 680 N N . GLN A 1 88 ? -3.827 2.535 12.475 1.00 90.19 88 GLN A N 1
ATOM 681 C CA . GLN A 1 88 ? -3.284 2.405 13.832 1.00 90.19 88 GLN A CA 1
ATOM 682 C C . GLN A 1 88 ? -3.937 3.385 14.803 1.00 90.19 88 GLN A C 1
ATOM 684 O O . GLN A 1 88 ? -4.352 2.979 15.881 1.00 90.19 88 GLN A O 1
ATOM 689 N N . THR A 1 89 ? -4.096 4.649 14.409 1.00 90.50 89 THR A N 1
ATOM 690 C CA . THR A 1 89 ? -4.733 5.671 15.253 1.00 90.50 89 THR A CA 1
ATOM 691 C C . THR A 1 89 ? -6.172 5.278 15.590 1.00 90.50 89 THR A C 1
ATOM 693 O O . THR A 1 89 ? -6.596 5.356 16.742 1.00 90.50 89 THR A O 1
ATOM 696 N N . THR A 1 90 ? -6.918 4.791 14.595 1.00 87.38 90 THR A N 1
ATOM 697 C CA . THR A 1 90 ? -8.304 4.341 14.785 1.00 87.38 90 THR A CA 1
ATOM 698 C C . THR A 1 90 ? -8.370 3.079 15.650 1.00 87.38 90 THR A C 1
ATOM 700 O O . THR A 1 90 ? -9.221 2.981 16.533 1.00 87.38 90 THR A O 1
ATOM 703 N N . ALA A 1 91 ? -7.449 2.136 15.435 1.00 88.38 91 ALA A N 1
ATOM 704 C CA . ALA A 1 91 ? -7.341 0.900 16.202 1.00 88.38 91 ALA A CA 1
ATOM 705 C C . ALA A 1 91 ? -6.989 1.161 17.670 1.00 88.38 91 ALA A C 1
ATOM 707 O O . ALA A 1 91 ? -7.586 0.551 18.548 1.00 88.38 91 ALA A O 1
ATOM 708 N N . MET A 1 92 ? -6.064 2.085 17.945 1.00 91.25 92 MET A N 1
ATOM 709 C CA . MET A 1 92 ? -5.709 2.489 19.307 1.00 91.25 92 MET A CA 1
ATOM 710 C C . MET A 1 92 ? -6.909 3.108 20.024 1.00 91.25 92 MET A C 1
ATOM 712 O O . MET A 1 92 ? -7.239 2.689 21.128 1.00 91.25 92 MET A O 1
ATOM 716 N N . ALA A 1 93 ? -7.626 4.022 19.365 1.00 89.06 93 ALA A N 1
ATOM 717 C CA . ALA A 1 93 ? -8.829 4.617 19.939 1.00 89.06 93 ALA A CA 1
ATOM 718 C C . ALA A 1 93 ? -9.929 3.571 20.214 1.00 89.06 93 ALA A C 1
ATOM 720 O O . ALA A 1 93 ? -10.631 3.665 21.217 1.00 89.06 93 ALA A O 1
ATOM 721 N N . ALA A 1 94 ? -10.103 2.581 19.330 1.00 87.88 94 ALA A N 1
ATOM 722 C CA . ALA A 1 94 ? -11.034 1.466 19.530 1.00 87.88 94 ALA A CA 1
ATOM 723 C C . ALA A 1 94 ? -10.598 0.555 20.690 1.00 87.88 94 ALA A C 1
ATOM 725 O O . ALA A 1 94 ? -11.404 0.213 21.555 1.00 87.88 94 ALA A O 1
ATOM 726 N N . HIS A 1 95 ? -9.304 0.243 20.768 1.00 90.31 95 HIS A N 1
ATOM 727 C CA . HIS A 1 95 ? -8.726 -0.549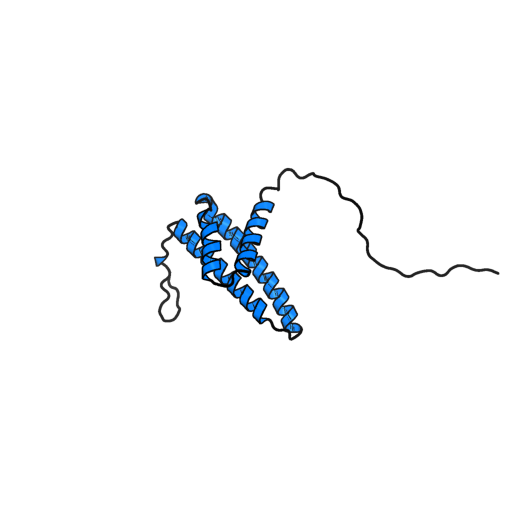 21.847 1.00 90.31 95 HIS A CA 1
ATOM 728 C C . HIS A 1 95 ? -8.920 0.106 23.221 1.00 90.31 95 HIS A C 1
ATOM 730 O O . HIS A 1 95 ? -9.303 -0.572 24.171 1.00 90.31 95 HIS A O 1
ATOM 736 N N . GLU A 1 96 ? -8.735 1.425 23.324 1.00 91.94 96 GLU A N 1
ATOM 737 C CA . GLU A 1 96 ? -8.984 2.193 24.555 1.00 91.94 96 GLU A CA 1
ATOM 738 C C . GLU A 1 96 ? -10.445 2.110 25.027 1.00 91.94 96 GLU A C 1
ATOM 740 O O . GLU A 1 96 ? -10.717 2.200 26.224 1.00 91.94 96 GLU A O 1
ATOM 745 N N . ARG A 1 97 ? -11.389 1.896 24.101 1.00 92.75 97 ARG A N 1
ATOM 746 C CA . ARG A 1 97 ? -12.811 1.665 24.403 1.00 92.75 97 ARG A CA 1
ATOM 747 C C . ARG A 1 97 ? -13.146 0.194 24.677 1.00 92.75 97 ARG A C 1
ATOM 749 O O . ARG A 1 97 ? -14.297 -0.109 24.983 1.00 92.75 97 ARG A O 1
ATOM 756 N N . GLY A 1 98 ? -12.170 -0.711 24.589 1.00 91.19 98 GLY A N 1
ATOM 757 C CA . GLY A 1 98 ? -12.370 -2.156 24.721 1.00 91.19 98 GLY A CA 1
ATOM 758 C C . GLY A 1 98 ? -13.060 -2.799 23.513 1.00 91.19 98 GLY A C 1
ATOM 759 O O . GLY A 1 98 ? -13.641 -3.874 23.648 1.00 91.19 98 GLY A O 1
ATOM 760 N N . GLU A 1 99 ? -13.036 -2.144 22.351 1.00 91.50 99 GLU A N 1
ATOM 761 C CA . GLU A 1 99 ? -13.609 -2.662 21.105 1.00 91.50 99 GLU A CA 1
ATOM 762 C C . GLU A 1 99 ? -12.657 -3.655 20.415 1.00 91.50 99 GLU A C 1
ATOM 764 O O . GLU A 1 99 ? -11.443 -3.649 20.635 1.00 91.50 99 GLU A O 1
ATOM 769 N N . ASP A 1 100 ? -13.215 -4.505 19.549 1.00 89.94 100 ASP A N 1
ATOM 770 C CA . ASP A 1 100 ? -12.436 -5.438 18.735 1.00 89.94 100 ASP A CA 1
ATOM 771 C C . ASP A 1 100 ? -11.620 -4.698 17.659 1.00 89.94 100 ASP A C 1
ATOM 773 O O . ASP A 1 100 ? -12.151 -3.916 16.867 1.00 89.94 100 ASP A O 1
ATOM 777 N N . THR A 1 101 ? -10.316 -4.970 17.614 1.00 91.12 101 THR A N 1
ATOM 778 C CA . THR A 1 101 ? -9.364 -4.386 16.659 1.00 91.12 101 THR A CA 1
ATOM 779 C C . THR A 1 101 ? -8.924 -5.362 15.567 1.00 91.12 101 THR A C 1
ATOM 781 O O . THR A 1 101 ? -8.096 -5.001 14.726 1.00 91.12 101 THR A O 1
ATOM 784 N N . SER A 1 102 ? -9.499 -6.569 15.520 1.00 89.62 102 SER A N 1
ATOM 785 C CA . SER A 1 102 ? -9.167 -7.618 14.547 1.00 89.62 102 SER A CA 1
ATOM 786 C C . SER A 1 102 ? -9.233 -7.129 13.092 1.00 89.62 102 SER A C 1
ATOM 788 O O . SER A 1 102 ? -8.306 -7.348 12.310 1.00 89.62 102 SER A O 1
ATOM 790 N N . ALA A 1 103 ? -10.272 -6.368 12.738 1.00 85.88 103 ALA A N 1
ATOM 791 C CA . ALA A 1 103 ? -10.436 -5.797 11.402 1.00 85.88 103 ALA A CA 1
ATOM 792 C C . ALA A 1 103 ? -9.348 -4.762 11.059 1.00 85.88 103 ALA A C 1
ATOM 794 O O . ALA A 1 103 ? -8.894 -4.679 9.917 1.00 85.88 103 ALA A O 1
ATOM 795 N N . ALA A 1 104 ? -8.901 -3.971 12.039 1.00 86.75 104 ALA A N 1
ATOM 796 C CA . ALA A 1 104 ? -7.809 -3.024 11.834 1.00 86.75 104 ALA A CA 1
ATOM 797 C C . ALA A 1 104 ? -6.468 -3.751 11.669 1.00 86.75 104 ALA A C 1
ATOM 799 O O . ALA A 1 104 ? -5.663 -3.370 10.820 1.00 86.75 104 ALA A O 1
ATOM 800 N N . GLN A 1 105 ? -6.256 -4.836 12.417 1.00 87.81 105 GLN A N 1
ATOM 801 C CA . GLN A 1 105 ? -5.083 -5.690 12.266 1.00 87.81 105 GLN A CA 1
ATOM 802 C C . GLN A 1 105 ? -5.019 -6.318 10.867 1.00 87.81 105 GLN A C 1
ATOM 804 O O . GLN A 1 105 ? -3.971 -6.263 10.229 1.00 87.81 105 GLN A O 1
ATOM 809 N N . GLN A 1 106 ? -6.130 -6.856 10.353 1.00 87.12 106 GLN A N 1
ATOM 810 C CA . GLN A 1 106 ? -6.197 -7.405 8.991 1.00 87.12 106 GLN A CA 1
ATOM 811 C C . GLN A 1 106 ? -5.848 -6.356 7.929 1.00 87.12 106 GLN A C 1
ATOM 813 O O . GLN A 1 106 ? -5.068 -6.625 7.018 1.00 87.12 106 GLN A O 1
ATOM 818 N N . LYS A 1 107 ? -6.360 -5.128 8.080 1.00 86.75 107 LYS A N 1
ATOM 819 C CA . LYS A 1 107 ? -6.018 -4.025 7.173 1.00 86.75 107 LYS A CA 1
ATOM 820 C C . LYS A 1 107 ? -4.537 -3.651 7.247 1.00 86.75 107 LYS A C 1
ATOM 822 O O . LYS A 1 107 ? -3.939 -3.389 6.210 1.00 86.75 107 LYS A O 1
ATOM 827 N N . LEU A 1 108 ? -3.927 -3.661 8.435 1.00 89.38 108 LEU A N 1
ATOM 828 C CA . LEU A 1 108 ? -2.487 -3.416 8.577 1.00 89.38 108 LEU A CA 1
ATOM 829 C C . LEU A 1 108 ? -1.646 -4.496 7.892 1.00 89.38 108 LEU A C 1
ATOM 831 O O . LEU A 1 108 ? -0.667 -4.157 7.233 1.00 89.38 108 LEU A O 1
ATOM 835 N N . TRP A 1 109 ? -2.045 -5.768 7.984 1.00 89.00 109 TRP A N 1
ATOM 836 C CA . TRP A 1 109 ? -1.384 -6.849 7.248 1.00 89.00 109 TRP A CA 1
ATOM 837 C C . TRP A 1 109 ? -1.445 -6.633 5.736 1.00 89.00 109 TRP A C 1
ATOM 839 O O . TRP A 1 109 ? -0.415 -6.732 5.075 1.00 89.00 109 TRP A O 1
ATOM 849 N N . ALA A 1 110 ? -2.608 -6.247 5.204 1.00 87.56 110 ALA A N 1
ATOM 850 C CA . ALA A 1 110 ? -2.755 -5.920 3.787 1.00 87.56 110 ALA A CA 1
ATOM 851 C C . ALA A 1 110 ? -1.837 -4.760 3.355 1.00 87.56 110 ALA A C 1
ATOM 853 O O . ALA A 1 110 ? -1.242 -4.808 2.282 1.00 87.56 110 ALA A O 1
ATOM 854 N N . VAL A 1 111 ? -1.682 -3.729 4.194 1.00 89.88 111 VAL A N 1
ATOM 855 C CA . VAL A 1 111 ? -0.777 -2.599 3.917 1.00 89.88 111 VAL A CA 1
ATOM 856 C C . VAL A 1 111 ? 0.689 -3.038 3.865 1.00 89.88 111 VAL A C 1
ATOM 858 O O . VAL A 1 111 ? 1.421 -2.629 2.962 1.00 89.88 111 VAL A O 1
ATOM 861 N N . VAL A 1 112 ? 1.118 -3.886 4.803 1.00 88.94 112 VAL A N 1
ATOM 862 C CA . VAL A 1 112 ? 2.483 -4.435 4.819 1.00 88.94 112 VAL A CA 1
ATOM 863 C C . VAL A 1 112 ? 2.735 -5.299 3.583 1.00 88.94 112 VAL A C 1
ATOM 865 O O . VAL A 1 112 ? 3.754 -5.119 2.918 1.00 88.94 112 VAL A O 1
ATOM 868 N N . ASP A 1 113 ? 1.797 -6.182 3.241 1.00 88.69 113 ASP A N 1
ATOM 869 C CA . ASP A 1 113 ? 1.883 -7.045 2.061 1.00 88.69 113 ASP A CA 1
ATOM 870 C C . ASP A 1 113 ? 2.053 -6.221 0.771 1.00 88.69 113 ASP A C 1
ATOM 872 O O . ASP A 1 113 ? 3.011 -6.424 0.024 1.00 88.69 113 ASP A O 1
ATOM 876 N N . MET A 1 114 ? 1.226 -5.191 0.562 1.00 89.00 114 MET A N 1
ATOM 877 C CA . MET A 1 114 ? 1.351 -4.292 -0.596 1.00 89.00 114 MET A CA 1
ATOM 878 C C . MET A 1 114 ? 2.700 -3.555 -0.658 1.00 89.00 114 MET A C 1
ATOM 880 O O . MET A 1 114 ? 3.258 -3.362 -1.744 1.00 89.00 114 MET A O 1
ATOM 884 N N . SER A 1 115 ? 3.256 -3.149 0.489 1.00 88.25 115 SER A N 1
ATOM 885 C CA . SER A 1 115 ? 4.570 -2.490 0.553 1.00 88.25 115 SER A CA 1
ATOM 886 C C . SER A 1 115 ? 5.703 -3.436 0.138 1.00 88.25 115 SER A C 1
ATOM 888 O O . SER A 1 115 ? 6.596 -3.064 -0.635 1.00 88.25 115 SER A O 1
ATOM 890 N N . VAL A 1 116 ? 5.643 -4.690 0.592 1.00 87.50 116 VAL A N 1
ATOM 891 C CA . VAL A 1 116 ? 6.607 -5.726 0.204 1.00 87.50 116 VAL A CA 1
ATOM 892 C C . VAL A 1 116 ? 6.462 -6.047 -1.280 1.00 87.50 116 VAL A C 1
ATOM 894 O O . VAL A 1 116 ? 7.446 -5.984 -2.014 1.00 87.50 116 VAL A O 1
ATOM 897 N N . GLN A 1 117 ? 5.248 -6.320 -1.757 1.00 84.94 117 GLN A N 1
ATOM 898 C CA . GLN A 1 117 ? 5.004 -6.702 -3.149 1.00 84.94 117 GLN A CA 1
ATOM 899 C C . GLN A 1 117 ? 5.425 -5.616 -4.141 1.00 84.94 117 GLN A C 1
ATOM 901 O O . GLN A 1 117 ? 6.138 -5.914 -5.098 1.00 84.94 117 GLN A O 1
ATOM 906 N N . SER A 1 118 ? 5.057 -4.354 -3.898 1.00 84.75 118 SER A N 1
ATOM 907 C CA . SER A 1 118 ? 5.486 -3.234 -4.751 1.00 84.75 118 SER A CA 1
ATOM 908 C C . SER A 1 118 ? 7.010 -3.098 -4.807 1.00 84.75 118 SER A C 1
ATOM 910 O O . SER A 1 118 ? 7.568 -2.811 -5.863 1.00 84.75 118 SER A O 1
ATOM 912 N N . THR A 1 119 ? 7.701 -3.382 -3.700 1.00 85.25 119 THR A N 1
ATOM 913 C CA . THR A 1 119 ? 9.166 -3.408 -3.649 1.00 85.25 119 THR A CA 1
ATOM 914 C C . THR A 1 119 ? 9.753 -4.548 -4.471 1.00 85.25 119 THR A C 1
ATOM 916 O O . THR A 1 119 ? 10.651 -4.305 -5.271 1.00 85.25 119 THR A O 1
ATOM 919 N N . LEU A 1 120 ? 9.262 -5.778 -4.294 1.00 84.25 120 LEU A N 1
ATOM 920 C CA . LEU A 1 120 ? 9.769 -6.948 -5.017 1.00 84.25 120 LEU A CA 1
ATOM 921 C C . LEU A 1 120 ? 9.611 -6.775 -6.533 1.00 84.25 120 LEU A C 1
ATOM 923 O O . LEU A 1 120 ? 10.554 -7.018 -7.279 1.00 84.25 120 LEU A O 1
ATOM 927 N N . ILE A 1 121 ? 8.446 -6.296 -6.975 1.00 81.62 121 ILE A N 1
ATOM 928 C CA . ILE A 1 121 ? 8.146 -6.119 -8.401 1.00 81.62 121 ILE A CA 1
ATOM 929 C C . ILE A 1 121 ? 8.971 -4.968 -8.990 1.00 81.62 121 ILE A C 1
ATOM 931 O O . ILE A 1 121 ? 9.501 -5.098 -10.088 1.00 81.62 121 ILE A O 1
ATOM 935 N N . ALA A 1 122 ? 9.149 -3.861 -8.260 1.00 81.06 122 ALA A N 1
ATOM 936 C CA . ALA A 1 122 ? 10.018 -2.770 -8.704 1.00 81.06 122 ALA A CA 1
ATOM 937 C C . ALA A 1 122 ? 11.481 -3.219 -8.879 1.00 81.06 122 ALA A C 1
ATOM 939 O O . ALA A 1 122 ? 12.134 -2.823 -9.842 1.00 81.06 122 ALA A O 1
ATOM 940 N N . LYS A 1 123 ? 11.989 -4.066 -7.974 1.00 81.38 123 LYS A N 1
ATOM 941 C CA . LYS A 1 123 ? 13.338 -4.643 -8.083 1.00 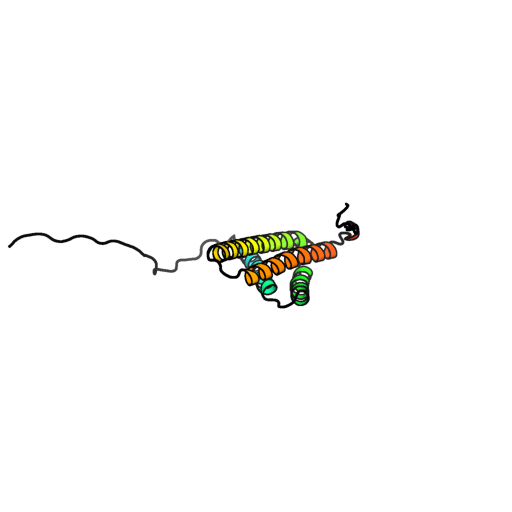81.38 123 LYS A CA 1
ATOM 942 C C . LYS A 1 123 ? 13.469 -5.591 -9.274 1.00 81.38 123 LYS A C 1
ATOM 944 O O . LYS A 1 123 ? 14.429 -5.477 -10.030 1.00 81.38 123 LYS A O 1
ATOM 949 N N . GLU A 1 124 ? 12.476 -6.460 -9.476 1.00 80.56 124 GLU A N 1
ATOM 950 C CA . GLU A 1 124 ? 12.397 -7.359 -10.635 1.00 80.56 124 GLU A CA 1
ATOM 951 C C . GLU A 1 124 ? 12.437 -6.573 -11.958 1.00 80.56 124 GLU A C 1
ATOM 953 O O . GLU A 1 124 ? 13.197 -6.922 -12.859 1.00 80.56 124 GLU A O 1
ATOM 958 N N . LEU A 1 125 ? 11.685 -5.471 -12.058 1.00 74.25 125 LEU A N 1
ATOM 959 C CA . LEU A 1 125 ? 11.658 -4.613 -13.250 1.00 74.25 125 LEU A CA 1
ATOM 960 C C . LEU A 1 125 ? 12.974 -3.866 -13.498 1.00 74.25 125 LEU A C 1
ATOM 962 O O . LEU A 1 125 ? 13.354 -3.673 -14.651 1.00 74.25 125 LEU A O 1
ATOM 966 N N . ASN A 1 126 ? 13.684 -3.474 -12.439 1.00 74.94 126 ASN A N 1
ATOM 967 C CA . ASN A 1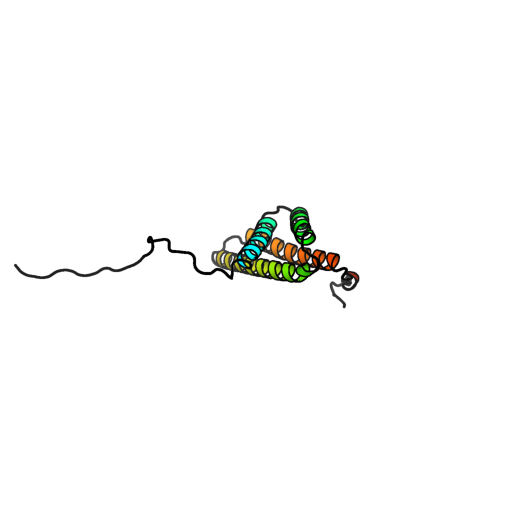 126 ? 14.988 -2.817 -12.550 1.00 74.94 126 ASN A CA 1
ATOM 968 C C . ASN A 1 126 ? 16.136 -3.795 -12.848 1.00 74.94 126 ASN A C 1
ATOM 970 O O . ASN A 1 126 ? 17.278 -3.361 -13.000 1.00 74.94 126 ASN A O 1
ATOM 974 N N . GLY A 1 127 ? 15.857 -5.103 -12.920 1.00 64.81 127 GLY A N 1
ATOM 975 C CA . GLY A 1 127 ? 16.891 -6.127 -13.048 1.00 64.81 127 GLY A CA 1
ATOM 976 C C . GLY A 1 127 ? 17.843 -6.155 -11.849 1.00 64.81 127 GLY A C 1
ATOM 977 O O . GLY A 1 127 ? 18.975 -6.617 -11.987 1.00 64.81 127 GLY A O 1
ATOM 978 N N . GLU A 1 128 ? 17.410 -5.636 -10.692 1.00 65.56 128 GLU A N 1
ATOM 979 C CA . GLU A 1 128 ? 18.165 -5.775 -9.452 1.00 65.56 128 GLU A CA 1
ATOM 980 C C . GLU A 1 128 ? 18.139 -7.246 -9.048 1.00 65.56 128 GLU A C 1
ATOM 982 O O . GLU A 1 128 ? 17.075 -7.852 -8.902 1.00 65.56 128 GLU A O 1
ATOM 987 N N . ASP A 1 129 ? 19.328 -7.827 -8.899 1.00 54.12 129 ASP A N 1
ATOM 988 C CA . ASP A 1 129 ? 19.456 -9.227 -8.542 1.00 54.12 129 ASP A CA 1
ATOM 989 C C . ASP A 1 129 ? 18.879 -9.458 -7.138 1.00 54.12 129 ASP A C 1
ATOM 991 O O . ASP A 1 129 ? 19.372 -8.955 -6.126 1.00 54.12 129 ASP A O 1
ATOM 995 N N . MET A 1 130 ? 17.791 -10.221 -7.087 1.00 56.22 130 MET A N 1
ATOM 996 C CA . MET A 1 130 ? 17.108 -10.608 -5.854 1.00 56.22 130 MET A CA 1
ATOM 997 C C . MET A 1 130 ? 17.872 -11.705 -5.092 1.00 56.22 130 MET A C 1
ATOM 999 O O . MET A 1 130 ? 17.435 -12.121 -4.019 1.00 56.22 130 MET A O 1
ATOM 1003 N N . SER A 1 131 ? 19.006 -12.175 -5.632 1.00 56.50 131 SER A N 1
ATOM 1004 C CA . SER A 1 131 ? 19.858 -13.219 -5.054 1.00 56.50 131 SER A CA 1
ATOM 1005 C C . SER A 1 131 ? 20.623 -12.800 -3.788 1.00 56.50 131 SER A C 1
ATOM 1007 O O . SER A 1 131 ? 21.163 -13.663 -3.099 1.00 56.50 131 SER A O 1
ATOM 1009 N N . GLY A 1 132 ? 20.624 -11.509 -3.434 1.00 50.59 132 GLY A N 1
ATOM 1010 C CA . GLY A 1 132 ? 21.346 -10.970 -2.273 1.00 50.59 132 GLY A CA 1
ATOM 1011 C C . GLY A 1 132 ? 20.631 -11.074 -0.920 1.00 50.59 132 GLY A C 1
ATOM 1012 O O . GLY A 1 132 ? 21.107 -10.507 0.049 1.00 50.59 132 GLY A O 1
ATOM 1013 N N . PHE A 1 133 ? 19.475 -11.737 -0.823 1.00 48.16 133 PHE A N 1
ATOM 1014 C CA . PHE A 1 133 ? 18.803 -11.991 0.460 1.00 48.16 133 PHE A CA 1
ATOM 1015 C C . PHE A 1 133 ? 18.664 -13.499 0.678 1.00 48.16 133 PHE A C 1
ATOM 1017 O O . PHE A 1 133 ? 17.594 -14.086 0.512 1.00 48.16 133 PHE A O 1
ATOM 1024 N N . THR A 1 134 ? 19.754 -14.153 1.076 1.00 48.81 134 THR A N 1
ATOM 1025 C CA . THR A 1 134 ? 19.641 -15.467 1.715 1.00 48.81 134 THR A CA 1
ATOM 1026 C C . THR A 1 134 ? 19.169 -15.258 3.144 1.00 48.81 134 THR A C 1
ATOM 1028 O O . THR A 1 134 ? 19.914 -14.754 3.985 1.00 48.81 134 THR A O 1
ATOM 1031 N N . VAL A 1 135 ? 17.916 -15.629 3.408 1.00 50.97 135 VAL A N 1
ATOM 1032 C CA . VAL A 1 135 ? 17.440 -15.836 4.774 1.00 50.97 135 VAL A CA 1
ATOM 1033 C C . VAL A 1 135 ? 17.960 -17.201 5.198 1.00 50.97 135 VAL A C 1
ATOM 1035 O O . VAL A 1 135 ? 17.504 -18.230 4.695 1.00 50.97 135 VAL A O 1
ATOM 1038 N N . ASP A 1 136 ? 18.961 -17.201 6.074 1.00 55.66 136 ASP A N 1
ATOM 1039 C CA . ASP A 1 136 ? 19.433 -18.421 6.717 1.00 55.66 136 ASP A CA 1
ATOM 1040 C C . ASP A 1 136 ? 18.233 -19.106 7.417 1.00 55.66 136 ASP A C 1
ATOM 1042 O O . ASP A 1 136 ? 17.287 -18.434 7.840 1.00 55.66 136 ASP A O 1
ATOM 1046 N N . PRO A 1 137 ? 18.222 -20.440 7.577 1.00 53.84 137 PRO A N 1
ATOM 1047 C CA . PRO A 1 137 ? 17.117 -21.156 8.228 1.00 53.84 137 PRO A CA 1
ATOM 1048 C C . PRO A 1 137 ? 16.865 -20.735 9.693 1.00 53.84 137 PRO A C 1
ATOM 1050 O O . PRO A 1 137 ? 15.878 -21.162 10.288 1.00 53.84 137 PRO A O 1
ATOM 1053 N N . ASP A 1 138 ? 17.734 -19.901 10.276 1.00 64.88 138 ASP A N 1
ATOM 1054 C CA . ASP A 1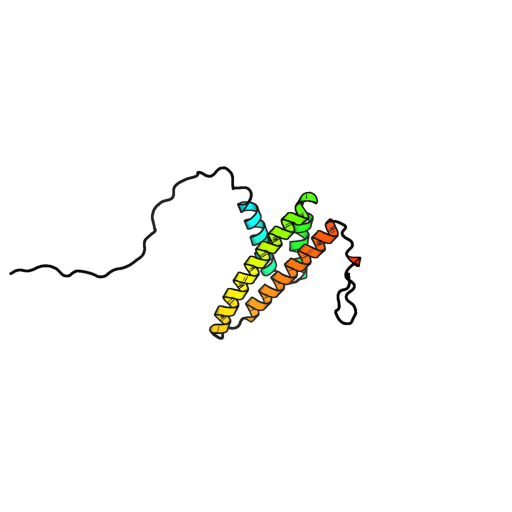 138 ? 17.586 -19.260 11.587 1.00 64.88 138 ASP A CA 1
ATOM 1055 C C . ASP A 1 138 ? 16.929 -17.859 11.530 1.00 64.88 138 ASP A C 1
ATOM 1057 O O . ASP A 1 138 ? 16.774 -17.209 12.566 1.00 64.88 138 ASP A O 1
ATOM 1061 N N . GLY A 1 139 ? 16.523 -17.391 10.344 1.00 49.22 139 GLY A N 1
ATOM 1062 C CA . GLY A 1 139 ? 15.847 -16.111 10.130 1.00 49.22 139 GLY A CA 1
ATOM 1063 C C . GLY A 1 139 ? 16.776 -14.906 9.963 1.00 49.22 139 GLY A C 1
ATOM 1064 O O . GLY A 1 139 ? 16.296 -13.771 9.989 1.00 49.22 139 GLY A O 1
ATOM 1065 N N . ARG A 1 140 ? 18.091 -15.103 9.805 1.00 53.53 140 ARG A N 1
ATOM 1066 C CA . ARG A 1 140 ? 19.032 -13.998 9.566 1.00 53.53 140 ARG A CA 1
ATOM 1067 C C . ARG A 1 140 ? 19.149 -13.647 8.089 1.00 53.53 140 ARG A C 1
ATOM 1069 O O . ARG A 1 140 ? 19.303 -14.518 7.244 1.00 53.53 140 ARG A O 1
ATOM 1076 N N . ILE A 1 141 ? 19.128 -12.348 7.811 1.00 48.50 141 ILE A N 1
ATOM 1077 C CA . ILE A 1 141 ? 19.404 -11.758 6.500 1.00 48.50 141 ILE A CA 1
ATOM 1078 C C . ILE A 1 141 ? 20.906 -11.448 6.421 1.00 48.50 141 ILE A C 1
ATOM 1080 O O . ILE A 1 141 ? 21.442 -10.827 7.343 1.00 48.50 141 ILE A O 1
ATOM 1084 N N . ARG A 1 142 ? 21.575 -11.860 5.340 1.00 50.28 142 ARG A N 1
ATOM 1085 C CA . ARG A 1 142 ? 22.964 -11.490 5.017 1.00 50.28 142 ARG A CA 1
ATOM 1086 C C . ARG A 1 142 ? 23.009 -10.751 3.680 1.00 50.28 142 ARG A C 1
ATOM 1088 O O . ARG A 1 142 ? 22.311 -11.182 2.767 1.00 50.28 142 ARG A O 1
ATOM 1095 N N . ASP A 1 143 ? 23.808 -9.681 3.634 1.00 50.03 143 ASP A N 1
ATOM 1096 C CA . ASP A 1 143 ? 24.162 -8.908 2.429 1.00 50.03 143 ASP A CA 1
ATOM 1097 C C . ASP A 1 143 ? 25.178 -9.650 1.542 1.00 50.03 143 ASP A C 1
ATOM 1099 O O . ASP A 1 143 ? 26.034 -10.381 2.107 1.00 50.03 143 ASP A O 1
#

Radius of gyration: 24.33 Å; chains: 1; bounding box: 67×73×52 Å

Secondary structure (DSSP, 8-state):
----PPP-----------------TT--HHHHHHHHHHHHHHHHHH-SSHHHHHHHHHHHHHTS-TTTHHHHHHHHHHHHHHHHHHHHHHHHHHHHTT---HHHHHHHHHHHHHHHHHHHHHHHHTT--GGG-EE-TTS-EE-

Organism: NCBI:txid156174

pLDDT: mean 72.16, std 19.72, range [32.94, 92.75]

Sequence (143 aa):
GSPFPPARRTSQNHCCARPLPHTRRTNQIHCCASDVWAELARRGCECATDDERRALIGAEVRHWPPEDVKANREAFSDELSALAKAIQTTAMAAHERGEDTSAAQQKLWAVVDMSVQSTLIAKELNGEDMSGFTVDPDGRIRD